Protein AF-A0A5C7MZX9-F1 (afdb_monomer_lite)

Secondary structure (DSSP, 8-state):
-EEE-TTS-EEE--S--SS-------SSS-----EEEE-TTS-S-EEEEEE-TTS-EEEEEEEEESEEE-

pLDDT: mean 84.54, std 8.84, range [55.19, 93.75]

Structure (mmCIF, N/CA/C/O backbone):
data_AF-A0A5C7MZX9-F1
#
_entry.id   AF-A0A5C7MZX9-F1
#
loop_
_atom_site.group_PDB
_atom_site.id
_atom_site.type_symbol
_atom_site.label_atom_id
_atom_site.label_alt_id
_atom_site.label_comp_id
_atom_site.label_asym_id
_atom_site.label_entity_id
_atom_site.label_seq_id
_atom_site.pdbx_PDB_ins_code
_atom_site.Cartn_x
_atom_site.Cartn_y
_atom_site.Cartn_z
_atom_site.occupancy
_atom_site.B_iso_or_equiv
_atom_site.auth_seq_id
_atom_site.auth_comp_id
_atom_site.auth_asym_id
_atom_site.auth_atom_id
_atom_site.pdbx_PDB_model_num
ATOM 1 N N . MET A 1 1 ? -10.430 -3.768 -0.765 1.00 88.44 1 MET A N 1
ATOM 2 C CA . MET A 1 1 ? -9.221 -3.123 -1.306 1.00 88.44 1 MET A CA 1
ATOM 3 C C . MET A 1 1 ? -9.064 -3.590 -2.737 1.00 88.44 1 MET A C 1
ATOM 5 O O . MET A 1 1 ? -9.075 -4.789 -2.975 1.00 88.44 1 MET A O 1
ATOM 9 N N . THR A 1 2 ? -9.036 -2.662 -3.678 1.00 91.25 2 THR A N 1
ATOM 10 C CA . THR A 1 2 ? -8.880 -2.918 -5.104 1.00 91.25 2 THR A CA 1
ATOM 11 C C . THR A 1 2 ? -7.580 -2.275 -5.554 1.00 91.25 2 THR A C 1
ATOM 13 O O . THR A 1 2 ? -7.324 -1.126 -5.217 1.00 91.25 2 THR A O 1
ATOM 16 N N . TYR A 1 3 ? -6.748 -3.002 -6.284 1.00 88.62 3 TYR A N 1
ATOM 17 C CA . TYR A 1 3 ? -5.502 -2.481 -6.834 1.00 88.62 3 TYR A CA 1
ATOM 18 C C . TYR A 1 3 ? -5.303 -2.963 -8.259 1.00 88.62 3 TYR A C 1
ATOM 20 O O . TYR A 1 3 ? -5.879 -3.970 -8.672 1.00 88.62 3 TYR A O 1
ATOM 28 N N . THR A 1 4 ? -4.462 -2.260 -8.999 1.00 87.19 4 THR A N 1
ATOM 29 C CA . THR A 1 4 ? -4.006 -2.716 -10.310 1.00 87.19 4 THR A CA 1
ATOM 30 C C . THR A 1 4 ? -2.740 -3.548 -10.132 1.00 87.19 4 THR A C 1
ATOM 32 O O . THR A 1 4 ? -1.765 -3.084 -9.546 1.00 87.19 4 THR A O 1
ATOM 35 N N . ASP A 1 5 ? -2.760 -4.802 -10.582 1.00 84.31 5 ASP A N 1
ATOM 36 C CA . ASP A 1 5 ? -1.610 -5.697 -10.496 1.00 84.31 5 ASP A CA 1
ATOM 37 C C . ASP A 1 5 ? -0.528 -5.372 -11.540 1.00 84.31 5 ASP A C 1
ATOM 39 O O . ASP A 1 5 ? -0.700 -4.552 -12.439 1.00 84.31 5 ASP A O 1
ATOM 43 N N . ALA A 1 6 ? 0.601 -6.067 -11.431 1.00 78.38 6 ALA A N 1
ATOM 44 C CA . ALA A 1 6 ? 1.753 -5.964 -12.325 1.00 78.38 6 ALA A CA 1
ATOM 45 C C . ALA A 1 6 ? 1.475 -6.279 -13.812 1.00 78.38 6 ALA A C 1
ATOM 47 O O . ALA A 1 6 ? 2.356 -6.092 -14.651 1.00 78.38 6 ALA A O 1
ATOM 48 N N . ALA A 1 7 ? 0.293 -6.811 -14.135 1.00 80.62 7 ALA A N 1
ATOM 49 C CA . ALA A 1 7 ? -0.166 -7.072 -15.495 1.00 80.62 7 ALA A CA 1
ATOM 50 C C . ALA A 1 7 ? -1.232 -6.056 -15.950 1.00 80.62 7 ALA A C 1
ATOM 52 O O . ALA A 1 7 ? -1.878 -6.272 -16.977 1.00 80.62 7 ALA A O 1
ATOM 53 N N . GLY A 1 8 ? -1.454 -4.981 -15.185 1.00 81.62 8 GLY A N 1
ATOM 54 C CA . GLY A 1 8 ? -2.463 -3.962 -15.469 1.00 81.62 8 GLY A CA 1
ATOM 55 C C . GLY A 1 8 ? -3.896 -4.401 -15.152 1.00 81.62 8 GLY A C 1
ATOM 56 O O . GLY A 1 8 ? -4.846 -3.769 -15.609 1.00 81.62 8 GLY A O 1
ATOM 57 N N . ARG A 1 9 ? -4.096 -5.500 -14.412 1.00 85.69 9 ARG A N 1
ATOM 58 C CA . ARG A 1 9 ? -5.439 -6.019 -14.110 1.00 85.69 9 ARG A CA 1
ATOM 59 C C . ARG A 1 9 ? -5.902 -5.545 -12.746 1.00 85.69 9 ARG A C 1
ATOM 61 O O . ARG A 1 9 ? -5.161 -5.628 -11.771 1.00 85.69 9 ARG A O 1
ATOM 68 N N . GLN A 1 10 ? -7.164 -5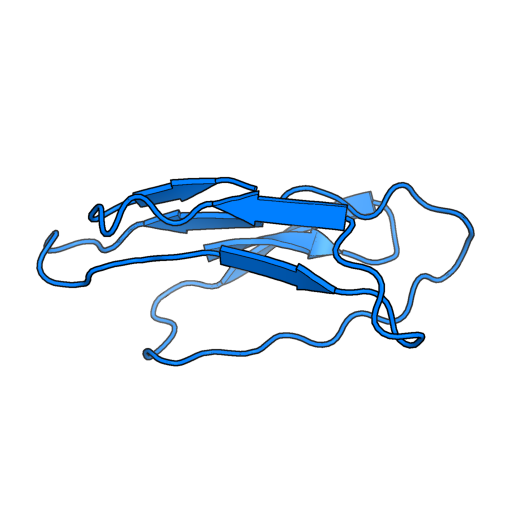.145 -12.647 1.00 88.94 10 GLN A N 1
ATOM 69 C CA . GLN A 1 10 ? -7.765 -4.858 -11.350 1.00 88.94 10 GLN A CA 1
ATOM 70 C C . GLN A 1 10 ? -7.972 -6.145 -10.544 1.00 88.94 10 GLN A C 1
ATOM 72 O O . GLN A 1 10 ? -8.519 -7.139 -11.029 1.00 88.94 10 GLN A O 1
ATOM 77 N N . ARG A 1 11 ? -7.537 -6.112 -9.288 1.00 90.56 11 ARG A N 1
ATOM 78 C CA . ARG A 1 11 ? -7.681 -7.176 -8.299 1.00 90.56 11 ARG A CA 1
ATOM 79 C C . ARG A 1 11 ? -8.363 -6.616 -7.075 1.00 90.56 11 ARG A C 1
ATOM 81 O O . ARG A 1 11 ? -7.932 -5.599 -6.549 1.00 90.56 11 ARG A O 1
ATOM 88 N N . THR A 1 12 ? -9.386 -7.309 -6.594 1.00 92.25 12 THR A N 1
ATOM 89 C CA . THR A 1 12 ? -10.094 -6.935 -5.371 1.00 92.25 12 THR A CA 1
ATOM 90 C C . THR A 1 12 ? -9.851 -7.978 -4.294 1.00 92.25 12 THR A C 1
ATOM 92 O O . THR A 1 12 ? -10.138 -9.158 -4.474 1.00 92.25 12 THR A O 1
ATOM 95 N N . GLN A 1 13 ? -9.352 -7.520 -3.154 1.00 89.44 13 GLN A N 1
ATOM 96 C CA . GLN A 1 13 ? -9.255 -8.271 -1.914 1.00 89.44 13 GLN A CA 1
ATOM 97 C C . GLN A 1 13 ? -10.324 -7.774 -0.939 1.00 89.44 13 GLN A C 1
ATOM 99 O O . GLN A 1 13 ? -10.458 -6.571 -0.680 1.00 89.44 13 GLN A O 1
ATOM 104 N N . GLN A 1 14 ? -11.104 -8.708 -0.406 1.00 90.88 14 GLN A N 1
ATOM 105 C CA . GLN A 1 14 ? -12.131 -8.445 0.600 1.00 90.88 14 GLN A CA 1
ATOM 106 C C . GLN A 1 14 ? -11.621 -8.856 1.984 1.00 90.88 14 GLN A C 1
ATOM 108 O O . GLN A 1 14 ? -10.770 -9.735 2.088 1.00 90.88 14 GLN A O 1
ATOM 113 N N . ASN A 1 15 ? -12.156 -8.231 3.037 1.00 87.94 15 ASN A N 1
ATOM 114 C CA . ASN A 1 15 ? -11.858 -8.562 4.439 1.00 87.94 15 ASN A CA 1
ATOM 115 C C . ASN A 1 15 ? -10.362 -8.519 4.807 1.00 87.94 15 ASN A C 1
ATOM 117 O O . ASN A 1 15 ? -9.885 -9.318 5.609 1.00 87.94 15 ASN A O 1
ATOM 121 N N . VAL A 1 16 ? -9.618 -7.581 4.219 1.00 85.38 16 VAL A N 1
ATOM 122 C CA . VAL A 1 16 ? -8.199 -7.373 4.530 1.00 85.38 16 VAL A CA 1
ATOM 123 C C . VAL A 1 16 ? -8.068 -6.702 5.900 1.00 85.38 16 VAL A C 1
ATOM 125 O O . VAL A 1 16 ? -8.733 -5.700 6.165 1.00 85.38 16 VAL A O 1
ATOM 128 N N . TYR A 1 17 ? -7.212 -7.247 6.765 1.00 85.12 17 TYR A N 1
ATOM 129 C CA . TYR A 1 17 ? -6.911 -6.671 8.077 1.00 85.12 17 TYR A CA 1
ATOM 130 C C . TYR A 1 17 ? -5.942 -5.482 7.954 1.00 85.12 17 TYR A C 1
ATOM 132 O O . TYR A 1 17 ? -5.090 -5.469 7.072 1.00 85.12 17 TYR A O 1
ATOM 140 N N . ILE A 1 18 ? -6.062 -4.484 8.832 1.00 80.44 18 ILE A N 1
ATOM 141 C CA . ILE A 1 18 ? -5.191 -3.297 8.868 1.00 80.44 18 ILE A CA 1
ATOM 142 C C . ILE A 1 18 ? -4.179 -3.381 10.031 1.00 80.44 18 ILE A C 1
ATOM 144 O O . ILE A 1 18 ? -4.572 -3.770 11.129 1.00 80.44 18 ILE A O 1
ATOM 148 N N . PRO A 1 19 ? -2.905 -2.981 9.841 1.00 77.69 19 PRO A N 1
ATOM 149 C CA . PRO A 1 19 ? -2.322 -2.501 8.588 1.00 77.69 19 PRO A CA 1
ATOM 150 C C . PRO A 1 19 ? -2.063 -3.650 7.601 1.00 77.69 19 PRO A C 1
ATOM 152 O O . PRO A 1 19 ? -1.784 -4.777 8.002 1.00 77.69 19 PRO A O 1
ATOM 155 N N . TRP A 1 20 ? -2.127 -3.346 6.305 1.00 78.75 20 TRP A N 1
ATOM 156 C CA . TRP A 1 20 ? -1.785 -4.274 5.226 1.00 78.75 20 TRP A CA 1
ATOM 157 C C . TRP A 1 20 ? -0.691 -3.685 4.341 1.00 78.75 20 TRP A C 1
ATOM 159 O O . TRP A 1 20 ? -0.525 -2.470 4.252 1.00 78.75 20 TRP A O 1
ATOM 169 N N . MET A 1 21 ? 0.048 -4.565 3.673 1.00 81.19 21 MET A N 1
ATOM 170 C CA . MET A 1 21 ? 1.067 -4.209 2.692 1.00 81.19 21 MET A CA 1
ATOM 171 C C . MET A 1 21 ? 1.010 -5.217 1.547 1.00 81.19 21 MET A C 1
ATOM 173 O O . MET A 1 21 ? 0.878 -6.418 1.784 1.00 81.19 21 MET A O 1
ATOM 177 N N . ILE A 1 22 ? 1.097 -4.729 0.310 1.00 77.81 22 ILE A N 1
ATOM 178 C CA . ILE A 1 22 ? 1.163 -5.563 -0.891 1.00 77.81 22 ILE A CA 1
ATOM 179 C C . ILE A 1 22 ? 2.391 -5.138 -1.682 1.00 77.81 22 ILE A C 1
ATOM 181 O O . ILE A 1 22 ? 2.539 -3.972 -2.037 1.00 77.81 22 ILE A O 1
ATOM 185 N N . THR A 1 23 ? 3.257 -6.101 -1.970 1.00 80.75 23 THR A N 1
ATOM 186 C CA . THR A 1 23 ? 4.409 -5.909 -2.847 1.00 80.75 23 THR A CA 1
ATOM 187 C C . THR A 1 23 ? 4.064 -6.459 -4.223 1.00 80.75 23 THR A C 1
ATOM 189 O O . THR A 1 23 ? 3.680 -7.622 -4.352 1.00 80.75 23 THR A O 1
ATOM 192 N N . LEU A 1 24 ? 4.185 -5.620 -5.251 1.00 76.44 24 LEU A N 1
ATOM 193 C CA . LEU A 1 24 ? 3.959 -5.995 -6.644 1.00 76.44 24 LEU A CA 1
ATOM 194 C C . LEU A 1 24 ? 5.282 -5.923 -7.402 1.00 76.44 24 LEU A C 1
ATOM 196 O O . LEU A 1 24 ? 6.038 -4.969 -7.242 1.00 76.44 24 LEU A O 1
ATOM 200 N N . THR A 1 25 ? 5.543 -6.915 -8.248 1.00 77.44 25 THR A N 1
ATOM 201 C CA . THR A 1 25 ? 6.699 -6.923 -9.151 1.00 77.44 25 THR A CA 1
ATOM 202 C C . THR A 1 25 ? 6.186 -6.762 -10.581 1.00 77.44 25 THR A C 1
ATOM 204 O O . THR A 1 25 ? 5.620 -7.723 -11.105 1.00 77.44 25 THR A O 1
ATOM 207 N N . PRO A 1 26 ? 6.315 -5.570 -11.198 1.00 68.25 26 PRO A N 1
ATOM 208 C CA . PRO A 1 26 ? 5.861 -5.316 -12.565 1.00 68.25 26 PRO A CA 1
ATOM 209 C C . PRO A 1 26 ? 6.440 -6.342 -13.550 1.00 68.25 26 PRO A C 1
ATOM 211 O O . PRO A 1 26 ? 7.631 -6.639 -13.501 1.00 68.25 26 PRO A O 1
ATOM 214 N N . ILE A 1 27 ? 5.611 -6.883 -14.451 1.00 67.38 27 ILE A N 1
ATOM 215 C CA . ILE A 1 27 ? 6.071 -7.816 -15.504 1.00 67.38 27 ILE A CA 1
ATOM 216 C C . ILE A 1 27 ? 6.603 -7.025 -16.723 1.00 67.38 27 ILE A C 1
ATOM 218 O O . ILE A 1 27 ? 7.309 -7.563 -17.571 1.00 67.38 27 ILE A O 1
ATOM 222 N N . SER A 1 28 ? 6.298 -5.724 -16.798 1.00 63.19 28 SER A N 1
ATOM 223 C CA . SER A 1 28 ? 6.776 -4.773 -17.814 1.00 63.19 28 SER A CA 1
ATOM 224 C C . SER A 1 28 ? 6.846 -3.354 -17.221 1.00 63.19 28 SER A C 1
ATOM 226 O O . SER A 1 28 ? 6.558 -3.192 -16.036 1.00 63.19 28 SER A O 1
ATOM 228 N N . MET A 1 29 ? 7.161 -2.316 -18.014 1.00 58.69 29 MET A N 1
ATOM 229 C CA . MET A 1 29 ? 6.986 -0.894 -17.630 1.00 58.69 29 MET A CA 1
ATOM 230 C C . MET A 1 29 ? 5.498 -0.507 -17.463 1.00 58.69 29 MET A C 1
ATOM 232 O O . MET A 1 29 ? 5.092 0.596 -17.809 1.00 58.69 29 MET A O 1
ATOM 236 N N . SER A 1 30 ? 4.654 -1.439 -17.025 1.00 55.19 30 SER A N 1
ATOM 237 C CA . SER A 1 30 ? 3.239 -1.219 -16.784 1.00 55.19 30 SER A CA 1
ATOM 238 C C . SER A 1 30 ? 3.083 -0.116 -15.748 1.00 55.19 30 SER A C 1
ATOM 240 O O . SER A 1 30 ? 3.663 -0.227 -14.663 1.00 55.19 30 SER A O 1
ATOM 242 N N . ASP A 1 31 ? 2.303 0.906 -16.102 1.00 60.66 31 ASP A N 1
ATOM 243 C CA . ASP A 1 31 ? 1.906 1.999 -15.223 1.00 60.66 31 ASP A CA 1
ATOM 244 C C . ASP A 1 31 ? 1.531 1.430 -13.856 1.00 60.66 31 ASP A C 1
ATOM 246 O O . ASP A 1 31 ? 0.629 0.594 -13.739 1.00 60.66 31 ASP A O 1
ATOM 250 N N . VAL A 1 32 ? 2.288 1.818 -12.828 1.00 63.72 32 VAL A N 1
ATOM 251 C CA . VAL A 1 32 ? 2.012 1.395 -11.460 1.00 63.72 32 VAL A CA 1
ATOM 252 C C . VAL A 1 32 ? 0.633 1.928 -11.115 1.00 63.72 32 VAL A C 1
ATOM 254 O O . VAL A 1 32 ? 0.411 3.135 -11.049 1.00 63.72 32 VAL A O 1
ATOM 257 N N . GLY A 1 33 ? -0.312 1.002 -11.029 1.00 71.62 33 GLY A N 1
ATOM 258 C CA . GLY A 1 33 ? -1.712 1.346 -11.107 1.00 71.62 33 GLY A CA 1
ATOM 259 C C . GLY A 1 33 ? -2.348 1.517 -9.739 1.00 71.62 33 GLY A C 1
ATOM 260 O O . GLY A 1 33 ? -1.920 0.965 -8.728 1.00 71.62 33 GLY A O 1
ATOM 261 N N . SER A 1 34 ? -3.414 2.299 -9.774 1.00 83.94 34 SER A N 1
ATOM 262 C CA . SER A 1 34 ? -4.161 2.804 -8.635 1.00 83.94 34 SER A CA 1
ATOM 263 C C . SER A 1 34 ? -4.455 1.768 -7.547 1.00 83.94 34 SER A C 1
ATOM 265 O O . SER A 1 34 ? -4.805 0.619 -7.850 1.00 83.94 34 SER A O 1
ATOM 267 N N . VAL A 1 35 ? -4.443 2.216 -6.300 1.00 88.94 35 VAL A N 1
ATOM 268 C CA . VAL A 1 35 ? -4.886 1.518 -5.096 1.00 88.94 35 VAL A CA 1
ATOM 269 C C . VAL A 1 35 ? -6.096 2.230 -4.489 1.00 88.94 35 VAL A C 1
ATOM 271 O O . VAL A 1 35 ? -5.998 3.333 -3.964 1.00 88.94 35 VAL A O 1
ATOM 274 N N . GLN A 1 36 ? -7.236 1.543 -4.449 1.00 91.75 36 GLN A N 1
ATOM 275 C CA . GLN A 1 36 ? -8.431 1.980 -3.728 1.00 91.75 36 GLN A CA 1
ATOM 276 C C . GLN A 1 36 ? -8.728 1.070 -2.540 1.00 91.75 36 GLN A C 1
ATOM 278 O O . GLN A 1 36 ? -8.731 -0.160 -2.637 1.00 91.75 36 GLN A O 1
ATOM 283 N N . ALA A 1 37 ? -9.068 1.651 -1.398 1.00 91.25 37 ALA A N 1
ATOM 284 C CA . ALA A 1 37 ? -9.543 0.894 -0.250 1.00 91.25 37 ALA A CA 1
ATOM 285 C C . ALA A 1 37 ? -10.692 1.616 0.445 1.00 91.25 37 ALA A C 1
ATOM 287 O O . ALA A 1 37 ? -10.782 2.837 0.431 1.00 91.25 37 ALA A O 1
ATOM 288 N N . SER A 1 38 ? -11.576 0.834 1.057 1.00 91.69 38 SER A N 1
ATOM 289 C CA . SER A 1 38 ? -12.731 1.326 1.799 1.00 91.69 38 SER A CA 1
ATOM 290 C C . SER A 1 38 ? -13.000 0.413 2.989 1.00 91.69 38 SER A C 1
ATOM 292 O O . SER A 1 38 ? -12.966 -0.814 2.850 1.00 91.69 38 SER A O 1
ATOM 294 N N . SER A 1 39 ? -13.306 1.003 4.138 1.00 88.06 39 SER A N 1
ATOM 295 C CA . SER A 1 39 ? -13.747 0.300 5.339 1.00 88.06 39 SER A CA 1
ATOM 296 C C . SER A 1 39 ? -15.269 0.176 5.345 1.00 88.06 39 SER A C 1
ATOM 298 O O . SER A 1 39 ? -15.978 1.173 5.229 1.00 88.06 39 SER A O 1
ATOM 300 N N . LEU A 1 40 ? -15.779 -1.048 5.507 1.00 87.19 40 LEU A N 1
ATOM 301 C CA . LEU A 1 40 ? -17.221 -1.334 5.495 1.00 87.19 40 LEU A CA 1
ATOM 302 C C . LEU A 1 40 ? -17.977 -0.593 6.605 1.00 8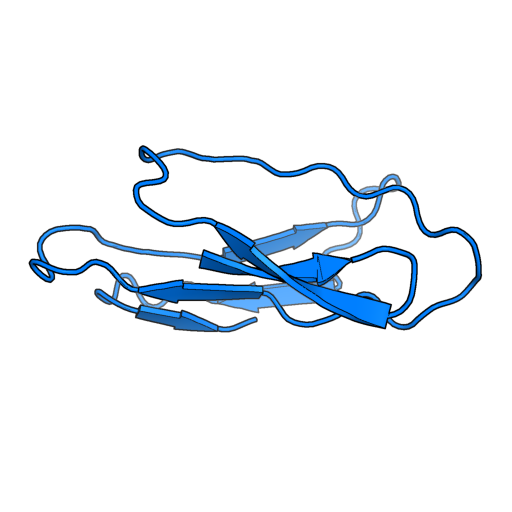7.19 40 LEU A C 1
ATOM 304 O O . LEU A 1 40 ? -19.058 -0.064 6.369 1.00 87.19 40 LEU A O 1
ATOM 308 N N . LEU A 1 41 ? -17.398 -0.539 7.808 1.00 90.06 41 LEU A N 1
ATOM 309 C CA . LEU A 1 41 ? -18.017 0.091 8.980 1.00 90.06 41 LEU A CA 1
ATOM 310 C C . LEU A 1 41 ? -17.585 1.548 9.179 1.00 90.06 41 LEU A C 1
ATOM 312 O O . LEU A 1 41 ? -18.018 2.183 10.134 1.00 90.06 41 LEU A O 1
ATOM 316 N N . ARG A 1 42 ? -16.720 2.076 8.305 1.00 90.00 42 ARG A N 1
ATOM 317 C CA . ARG A 1 42 ? -16.150 3.430 8.401 1.00 90.00 42 ARG A CA 1
ATOM 318 C C . ARG A 1 42 ? -15.419 3.753 9.709 1.00 90.00 42 ARG A C 1
ATOM 320 O O . ARG A 1 42 ? -15.238 4.914 10.043 1.00 90.00 42 ARG A O 1
ATOM 327 N N . LEU A 1 43 ? -14.986 2.721 10.431 1.00 87.81 43 LEU A N 1
ATOM 328 C CA . LEU A 1 43 ? -14.248 2.846 11.695 1.00 87.81 43 LEU A CA 1
ATOM 329 C C . LEU A 1 43 ? -12.730 2.932 11.496 1.00 87.81 43 LEU A C 1
ATOM 331 O O . LEU A 1 43 ? -11.996 3.228 12.431 1.00 87.81 43 LEU A O 1
ATOM 335 N N . SER A 1 44 ? -12.249 2.599 10.300 1.00 88.69 44 SER A N 1
ATOM 336 C CA . SER A 1 44 ? -10.825 2.592 9.979 1.00 88.69 44 SER A CA 1
ATOM 337 C C . SER A 1 44 ? -10.434 3.894 9.301 1.00 88.69 44 SER A C 1
ATOM 339 O O . SER A 1 44 ? -11.112 4.299 8.363 1.00 88.69 44 SER A O 1
ATOM 341 N N . HIS A 1 45 ? -9.310 4.473 9.709 1.00 91.62 45 HIS A N 1
ATOM 342 C CA . HIS A 1 45 ? -8.667 5.580 9.005 1.00 91.62 45 HIS A CA 1
ATOM 343 C C . HIS A 1 45 ? -7.688 5.000 7.988 1.00 91.62 45 HIS A C 1
ATOM 345 O O . HIS A 1 45 ? -6.745 4.295 8.359 1.00 91.62 45 HIS A O 1
ATOM 351 N N . LEU A 1 46 ? -7.969 5.203 6.703 1.00 91.44 46 LEU A N 1
ATOM 352 C CA . LEU A 1 46 ? -7.212 4.607 5.612 1.00 91.44 46 LEU A CA 1
ATOM 353 C C . LEU A 1 46 ? -6.357 5.665 4.924 1.00 91.44 46 LEU A C 1
ATOM 355 O O . LEU A 1 46 ? -6.864 6.659 4.417 1.00 91.44 46 LEU A O 1
ATOM 359 N N . ASN A 1 47 ? -5.066 5.373 4.835 1.00 92.00 47 ASN A N 1
ATOM 360 C CA . ASN A 1 47 ? -4.105 6.096 4.015 1.00 92.00 47 ASN A CA 1
ATOM 361 C C . ASN A 1 47 ? -3.500 5.115 3.012 1.00 92.00 47 ASN A C 1
ATOM 363 O O . ASN A 1 47 ? -3.467 3.906 3.265 1.00 92.00 47 ASN A O 1
ATOM 367 N N . CYS A 1 48 ? -3.014 5.615 1.882 1.00 90.62 48 CYS A N 1
ATOM 368 C CA . CYS A 1 48 ? -2.353 4.774 0.895 1.00 90.62 48 CYS A CA 1
ATOM 369 C C . CYS A 1 48 ? -1.076 5.428 0.370 1.00 90.62 48 CYS A C 1
ATOM 371 O O . CYS A 1 48 ? -0.950 6.652 0.320 1.00 90.62 48 CYS A O 1
ATOM 373 N N . SER A 1 49 ? -0.104 4.587 0.026 1.00 90.12 49 SER A N 1
ATOM 374 C CA . SER A 1 49 ? 1.162 5.000 -0.565 1.00 90.12 49 SER A CA 1
ATOM 375 C C . SER A 1 49 ? 1.638 3.928 -1.532 1.00 90.12 49 SER A C 1
ATOM 377 O O . SER A 1 49 ? 1.622 2.737 -1.211 1.00 90.12 49 SER A O 1
ATOM 379 N N . ILE A 1 50 ? 2.055 4.367 -2.712 1.00 87.75 50 ILE A N 1
ATOM 380 C CA . ILE A 1 50 ? 2.673 3.554 -3.746 1.00 87.75 50 ILE A CA 1
ATOM 381 C C . ILE A 1 50 ? 4.138 3.958 -3.807 1.00 87.75 50 ILE A C 1
ATOM 383 O O . ILE A 1 50 ? 4.473 5.076 -4.204 1.00 87.75 50 ILE A O 1
ATOM 387 N N . VAL A 1 51 ? 5.003 3.028 -3.416 1.00 87.62 51 VAL A N 1
ATOM 388 C CA . VAL A 1 51 ? 6.449 3.231 -3.364 1.00 87.62 51 VAL A CA 1
ATOM 389 C C . VAL A 1 51 ? 7.114 2.215 -4.282 1.00 87.62 51 VAL A C 1
ATOM 391 O O . VAL A 1 51 ? 6.798 1.024 -4.237 1.00 87.62 51 VAL A O 1
ATOM 394 N N . THR A 1 52 ? 8.015 2.685 -5.136 1.00 83.44 52 THR A N 1
ATOM 395 C CA . THR A 1 52 ? 8.851 1.832 -5.979 1.00 83.44 52 THR A CA 1
ATOM 396 C C . THR A 1 52 ? 9.932 1.139 -5.150 1.00 83.44 52 THR A C 1
ATOM 398 O O . THR A 1 52 ? 10.244 1.531 -4.026 1.00 83.44 52 THR A O 1
ATOM 401 N N . SER A 1 53 ? 10.553 0.098 -5.704 1.00 80.19 53 SER A N 1
ATOM 402 C CA . SER A 1 53 ? 11.617 -0.644 -5.014 1.00 80.19 53 SER A CA 1
ATOM 403 C C . SER A 1 53 ? 12.861 0.195 -4.695 1.00 80.19 53 SER A C 1
ATOM 405 O O . SER A 1 53 ? 13.587 -0.133 -3.763 1.00 80.19 53 SER A O 1
ATOM 407 N N . ASP A 1 54 ? 13.116 1.260 -5.456 1.00 84.56 54 ASP A N 1
ATOM 408 C CA . ASP A 1 54 ? 14.186 2.243 -5.233 1.00 84.56 54 ASP A CA 1
ATOM 409 C C . ASP A 1 54 ? 13.784 3.373 -4.262 1.00 84.56 54 ASP A C 1
ATOM 411 O O . ASP A 1 54 ? 14.591 4.254 -3.975 1.00 84.56 54 ASP A O 1
ATOM 415 N N . GLY A 1 55 ? 12.571 3.323 -3.699 1.00 85.62 55 GLY A N 1
ATOM 416 C CA . GLY A 1 55 ? 12.112 4.225 -2.640 1.00 85.62 55 GLY A CA 1
ATOM 417 C C . GLY A 1 55 ? 11.403 5.489 -3.127 1.00 85.62 55 GLY A C 1
ATOM 418 O O . GLY A 1 55 ? 11.035 6.334 -2.308 1.00 85.62 55 GLY A O 1
ATOM 419 N N . GLN A 1 56 ? 11.171 5.636 -4.432 1.00 87.88 56 GLN A N 1
ATOM 420 C CA . GLN A 1 56 ? 10.402 6.751 -4.972 1.00 87.88 56 GLN A CA 1
ATOM 421 C C . GLN A 1 56 ? 8.911 6.560 -4.670 1.00 87.88 56 GLN A C 1
ATOM 423 O O . GLN A 1 56 ? 8.317 5.527 -4.972 1.00 87.88 56 GLN A O 1
ATOM 428 N N . THR A 1 57 ? 8.276 7.575 -4.085 1.00 88.88 57 THR A N 1
ATOM 429 C CA . THR A 1 57 ? 6.814 7.593 -3.932 1.00 88.88 57 THR A CA 1
ATOM 430 C C . THR A 1 57 ? 6.184 8.075 -5.235 1.00 88.88 57 THR A C 1
ATOM 432 O O . THR A 1 57 ? 6.471 9.186 -5.678 1.00 88.88 57 THR A O 1
ATOM 435 N N . LEU A 1 58 ? 5.340 7.246 -5.848 1.00 86.94 58 LEU A N 1
ATOM 436 C CA . LEU A 1 58 ? 4.630 7.578 -7.088 1.00 86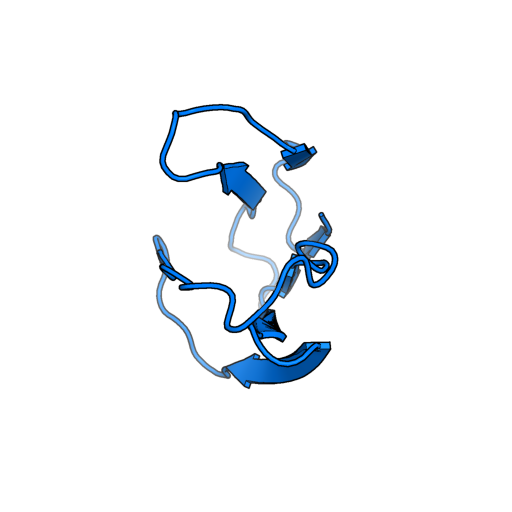.94 58 LEU A CA 1
ATOM 437 C C . LEU A 1 58 ? 3.297 8.266 -6.810 1.00 86.94 58 LEU A C 1
ATOM 439 O O . LEU A 1 58 ? 2.936 9.225 -7.484 1.00 86.94 58 LEU A O 1
ATOM 443 N N . ALA A 1 59 ? 2.579 7.775 -5.805 1.00 87.75 59 ALA A N 1
ATOM 444 C CA . ALA A 1 59 ? 1.307 8.323 -5.375 1.00 87.75 59 ALA A CA 1
ATOM 445 C C . ALA A 1 59 ? 1.141 8.088 -3.876 1.00 87.75 59 ALA A C 1
ATOM 447 O O . ALA A 1 59 ? 1.530 7.044 -3.352 1.00 87.75 59 ALA A O 1
ATOM 448 N N . SER A 1 60 ? 0.557 9.052 -3.181 1.00 91.31 60 SER A N 1
ATOM 449 C CA . SER A 1 60 ? 0.192 8.914 -1.780 1.00 91.31 60 SER A CA 1
ATOM 450 C C . SER A 1 60 ? -1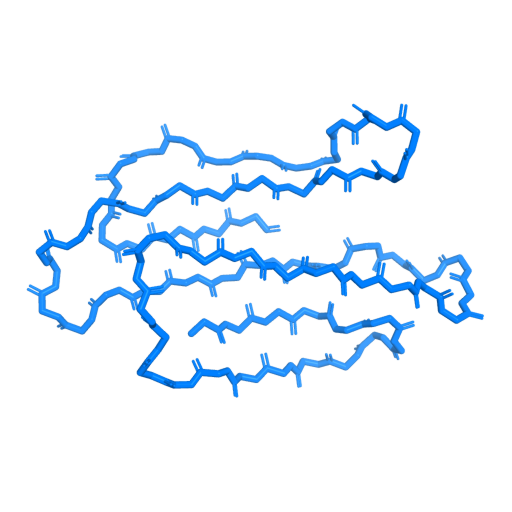.051 9.737 -1.485 1.00 91.31 60 SER A C 1
ATOM 452 O O . SER A 1 60 ? -1.284 10.777 -2.100 1.00 91.31 60 SER A O 1
ATOM 454 N N . GLN A 1 61 ? -1.857 9.252 -0.548 1.00 91.38 61 GLN A N 1
ATOM 455 C CA . GLN A 1 61 ? -3.050 9.931 -0.069 1.00 91.38 61 GLN A CA 1
ATOM 456 C C . GLN A 1 61 ? -3.154 9.739 1.442 1.00 91.38 61 GLN A C 1
ATOM 458 O O . GLN A 1 61 ? -3.212 8.608 1.935 1.00 91.38 61 GLN A O 1
ATOM 463 N N . THR A 1 62 ? -3.179 10.856 2.169 1.00 92.44 62 THR A N 1
ATOM 464 C CA . THR A 1 62 ? -3.215 10.894 3.639 1.00 92.44 62 THR A CA 1
ATOM 465 C C . THR A 1 62 ? -4.369 11.765 4.126 1.00 92.44 62 THR A C 1
ATOM 467 O O . THR A 1 62 ? -4.166 12.880 4.604 1.00 92.44 62 THR A O 1
ATOM 470 N N . ASN A 1 63 ? -5.595 11.297 3.912 1.00 88.94 63 ASN A N 1
ATOM 471 C CA . ASN A 1 63 ? -6.819 11.994 4.309 1.00 88.94 63 ASN A CA 1
ATOM 472 C C . ASN A 1 63 ? -7.457 11.423 5.584 1.00 88.94 63 ASN A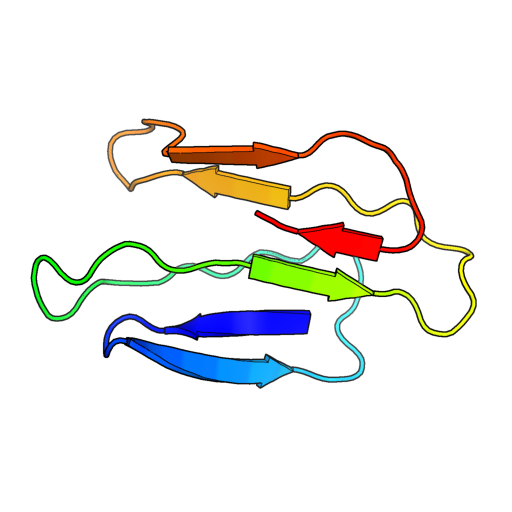 C 1
ATOM 474 O O . ASN A 1 63 ? -8.456 11.983 6.027 1.00 88.94 63 ASN A O 1
ATOM 478 N N . ASP A 1 64 ? -6.915 10.333 6.146 1.00 88.81 64 ASP A N 1
ATOM 479 C CA . ASP A 1 64 ? -7.452 9.643 7.328 1.00 88.81 64 ASP A CA 1
ATOM 480 C C . ASP A 1 64 ? -8.964 9.363 7.232 1.00 88.81 64 ASP A C 1
ATOM 482 O O . ASP A 1 64 ? -9.692 9.380 8.226 1.00 88.81 64 ASP A O 1
ATOM 486 N N . ASP A 1 65 ? -9.455 9.101 6.023 1.00 93.00 65 ASP A N 1
ATOM 487 C CA . ASP 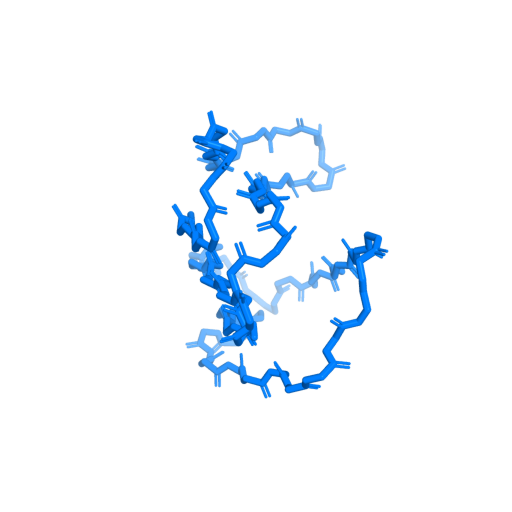A 1 65 ? -10.873 8.874 5.760 1.00 93.00 65 ASP A CA 1
ATOM 488 C C . ASP A 1 65 ? -11.175 7.365 5.761 1.00 93.00 65 ASP A C 1
ATOM 490 O O . ASP A 1 65 ? -10.283 6.514 5.689 1.00 93.00 65 ASP A O 1
ATOM 494 N N . TRP A 1 66 ? -12.453 6.996 5.821 1.00 92.19 66 TRP A N 1
ATOM 495 C CA . TRP A 1 66 ? -12.873 5.595 5.740 1.00 92.19 66 TRP A CA 1
ATOM 496 C C . TRP A 1 66 ? -12.634 4.971 4.363 1.00 92.19 66 TRP A C 1
ATOM 498 O O . TRP A 1 66 ? -12.777 3.755 4.201 1.00 92.19 66 TRP A O 1
ATOM 508 N N . GLN A 1 67 ? -12.290 5.793 3.376 1.00 92.69 67 GLN A N 1
ATOM 509 C CA . GLN A 1 67 ? -11.917 5.408 2.028 1.00 92.69 67 GLN A CA 1
ATOM 510 C C . GLN A 1 67 ? -10.665 6.167 1.589 1.00 92.69 67 GLN A C 1
ATOM 512 O O . GLN A 1 67 ? -10.458 7.325 1.943 1.00 92.69 67 GLN A O 1
ATOM 517 N N . THR A 1 68 ? -9.849 5.529 0.764 1.00 93.75 68 THR A N 1
ATOM 518 C CA . THR A 1 68 ? -8.651 6.142 0.200 1.00 93.75 68 THR A CA 1
ATOM 519 C C . THR A 1 68 ? -8.459 5.683 -1.236 1.00 93.75 68 THR A C 1
ATOM 521 O O . THR A 1 68 ? -8.843 4.564 -1.595 1.00 93.75 68 THR A O 1
ATOM 524 N N . SER A 1 69 ? -7.897 6.568 -2.055 1.00 91.81 69 SER A N 1
ATOM 525 C CA . SER A 1 69 ? -7.493 6.274 -3.421 1.00 91.81 69 SER A CA 1
ATOM 526 C C . SER A 1 69 ? -6.177 6.972 -3.709 1.00 91.81 69 SER A C 1
ATOM 528 O O . SER A 1 69 ? -6.073 8.194 -3.629 1.00 91.81 69 SER A O 1
ATOM 530 N N . CYS A 1 70 ? -5.221 6.157 -4.099 1.00 89.62 70 CYS A N 1
ATOM 531 C CA . CYS A 1 70 ? -4.082 6.482 -4.925 1.00 89.62 70 CYS A CA 1
ATOM 532 C C . CYS A 1 70 ? -4.054 5.356 -5.972 1.00 89.62 70 CYS A C 1
ATOM 534 O O . CYS A 1 70 ? -2.972 4.943 -6.398 1.00 89.62 70 CYS A O 1
#

Sequence (70 aa):
MTYTDAAGRQRTQQNVYIPWMITLTPISMSDVGSVQASSLLRLSHLNCSIVTSDGQTLASQTNDDWQTSC

Radius of gyration: 12.18 Å; chains: 1; bounding box: 32×21×30 Å

Foldseek 3Di:
DWAQALVRDIDDDPPDDPPDDDDGDRPDPPDRTKDKDADPVFPFQDWDWDADPVGDTPDIDRPRTRMDMD